Protein AF-A0AAV8Y142-F1 (afdb_monomer)

pLDDT: mean 87.05, std 9.5, range [51.09, 96.44]

Sequence (108 aa):
MDILDERTETEVVSKTLDCLTLLTFTRAGEQMAQDINLLEILNRYLHDERPEVHTSAASTIMYCTVKTKAKITASKIDGLAKRLLDLCQNSLNSSTQIYAIKLKPYLV

Nearest PDB structures (foldseek):
  1g3j-assembly2_C  TM=8.995E-01  e=2.735E-02  Homo sapiens
  3bct-assembly1_A  TM=9.028E-01  e=3.033E-02  Mus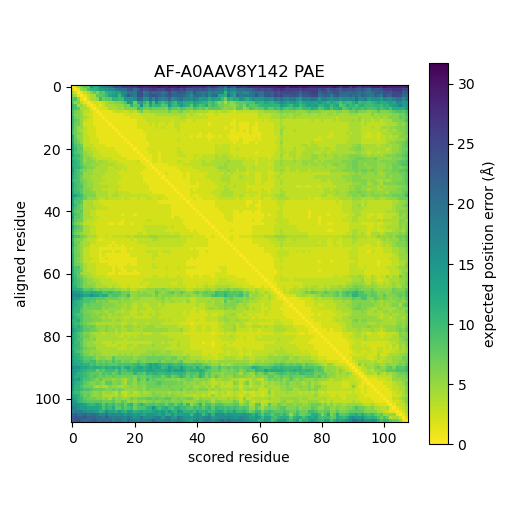 musculus
  2z6g-assembly1_A  TM=8.868E-01  e=3.927E-02  Danio rerio
  3nmz-assembly2_A  TM=8.413E-01  e=8.100E-02  Homo sapiens
  9cpc-assembly1_1B  TM=6.149E-01  e=1.470E-02  Sus scrofa

Foldseek 3Di:
DDPVVVVVVLVVQLVVLVVLLVQCVDPVSLVVCVVVVVLLVLLVQCPDPDLSSVLSSLQSLLSNVPDPVSLVVNLPHPPSLVSLVVQCVPPVRVSSVVSSVSCNVSND

Radius of gyration: 13.58 Å; Cα contacts (8 Å, |Δi|>4): 104; chains: 1; bounding box: 35×25×42 Å

Secondary structure (DSSP, 8-state):
--HHHHHHHHHHHHHHHHHHHHHHTSHHHHHHHHHTTHHHHHHHHHT-SSHHHHHHHHHHHHHHTSSHHHHHHHTTSTTHHHHHHHHHH-TT-HHHHHHHHHHGGG--

InterPro domains:
  IPR011989 Armadillo-like helical [G3DSA:1.25.10.10] (1-103)
  IPR016024 Armadillo-type fold [SSF48371] (10-103)

Organism: NCBI:txid1265417

Solvent-accessible surface area (backbone atoms only — not comparable to full-atom values): 5717 Å² total; per-residue (Å²): 135,60,75,64,56,58,51,51,51,48,50,54,51,20,52,49,34,51,48,50,41,62,41,44,75,37,74,67,35,37,51,50,37,59,77,68,44,40,69,64,57,36,47,55,38,49,68,42,86,50,68,61,36,19,28,27,24,37,44,29,49,42,62,63,37,72,45,72,69,43,30,60,54,49,65,68,41,84,65,42,49,59,53,35,55,55,39,47,67,37,78,91,42,60,71,37,16,54,32,23,51,73,39,47,84,60,60,115

Structure (mmCIF, N/CA/C/O backbone):
data_AF-A0AAV8Y142-F1
#
_entry.id  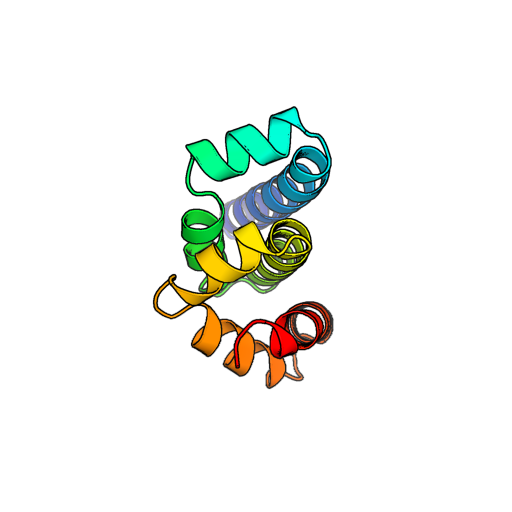 AF-A0AAV8Y142-F1
#
loop_
_atom_site.group_PDB
_atom_site.id
_atom_site.type_symbol
_atom_site.label_atom_id
_atom_site.label_alt_id
_atom_site.label_comp_id
_atom_site.label_asym_id
_atom_site.label_entity_id
_atom_site.label_seq_id
_atom_site.pdbx_PDB_ins_code
_atom_site.Cartn_x
_atom_site.Cartn_y
_atom_site.Cartn_z
_atom_site.occupancy
_atom_site.B_iso_or_equiv
_atom_site.auth_seq_id
_atom_site.auth_comp_id
_atom_site.auth_asym_id
_atom_site.auth_atom_id
_atom_site.pdbx_PDB_model_num
ATOM 1 N N . MET A 1 1 ? 5.200 -4.836 -28.875 1.00 51.09 1 MET A N 1
ATOM 2 C CA . MET A 1 1 ? 4.513 -4.248 -27.714 1.00 51.09 1 MET A CA 1
ATOM 3 C C . MET A 1 1 ? 5.354 -3.050 -27.329 1.00 51.09 1 MET A C 1
ATOM 5 O O . MET A 1 1 ? 6.541 -3.231 -27.087 1.00 51.09 1 MET A O 1
ATOM 9 N N . ASP A 1 2 ? 4.825 -1.847 -27.547 1.00 56.38 2 ASP A N 1
ATOM 10 C CA . ASP A 1 2 ? 5.614 -0.612 -27.549 1.00 56.38 2 ASP A CA 1
ATOM 11 C C . ASP A 1 2 ? 6.015 -0.219 -26.127 1.00 56.38 2 ASP A C 1
ATOM 13 O O . ASP A 1 2 ? 5.170 -0.075 -25.253 1.00 56.38 2 ASP A O 1
ATOM 17 N N . ILE A 1 3 ? 7.306 0.040 -25.917 1.00 60.97 3 ILE A N 1
ATOM 18 C CA . ILE A 1 3 ? 7.882 0.527 -24.647 1.00 60.97 3 ILE A CA 1
ATOM 19 C C . ILE A 1 3 ? 7.202 1.833 -24.177 1.00 60.97 3 ILE A C 1
ATOM 21 O O . ILE A 1 3 ? 7.237 2.185 -22.998 1.00 60.97 3 ILE A O 1
ATOM 25 N N . LEU A 1 4 ? 6.583 2.569 -25.103 1.00 62.66 4 LEU A N 1
ATOM 26 C CA . LEU A 1 4 ? 5.808 3.773 -24.812 1.00 62.66 4 LEU A CA 1
ATOM 27 C C . LEU A 1 4 ? 4.489 3.459 -24.087 1.00 62.66 4 LEU A C 1
ATOM 29 O O . LEU A 1 4 ? 4.117 4.215 -23.197 1.00 62.66 4 LEU A O 1
ATOM 33 N N . ASP A 1 5 ? 3.837 2.339 -24.406 1.00 78.00 5 ASP A N 1
ATOM 34 C CA . ASP A 1 5 ? 2.553 1.936 -23.817 1.00 78.00 5 ASP A CA 1
ATOM 35 C C . ASP A 1 5 ? 2.727 1.515 -22.347 1.00 78.00 5 ASP A C 1
ATOM 37 O O . ASP A 1 5 ? 2.029 2.002 -21.458 1.00 78.00 5 ASP A O 1
ATOM 41 N N . GLU A 1 6 ? 3.768 0.728 -22.053 1.00 75.94 6 GLU A N 1
ATOM 42 C CA . GLU A 1 6 ? 4.102 0.312 -20.681 1.00 75.94 6 GLU A CA 1
ATOM 43 C C . GLU A 1 6 ? 4.489 1.494 -19.779 1.00 75.94 6 GLU A C 1
ATOM 45 O O . GLU A 1 6 ? 4.129 1.539 -18.598 1.00 75.94 6 GLU A O 1
ATOM 50 N N . ARG A 1 7 ? 5.210 2.487 -20.321 1.00 78.00 7 ARG A N 1
ATOM 51 C CA . ARG A 1 7 ? 5.553 3.711 -19.578 1.00 78.00 7 ARG A CA 1
ATOM 52 C C . ARG A 1 7 ? 4.313 4.534 -19.257 1.00 78.00 7 ARG A C 1
ATOM 54 O O . ARG A 1 7 ? 4.165 4.978 -18.120 1.00 78.00 7 ARG A O 1
ATOM 61 N N . THR A 1 8 ? 3.426 4.711 -20.233 1.00 87.94 8 THR A N 1
ATOM 62 C CA . THR A 1 8 ? 2.165 5.427 -20.031 1.00 87.94 8 THR A CA 1
ATOM 63 C C . THR A 1 8 ? 1.285 4.713 -19.010 1.00 87.94 8 THR A C 1
ATOM 65 O O . THR A 1 8 ? 0.770 5.362 -18.105 1.00 87.94 8 THR A O 1
ATOM 68 N N . GLU A 1 9 ? 1.168 3.387 -19.078 1.00 90.44 9 GLU A N 1
ATOM 69 C CA . GLU A 1 9 ? 0.407 2.616 -18.093 1.00 90.44 9 GLU A CA 1
ATOM 70 C C . GLU A 1 9 ? 0.980 2.783 -16.675 1.00 90.44 9 GLU A C 1
ATOM 72 O O . GLU A 1 9 ? 0.241 3.064 -15.730 1.00 90.44 9 GLU A O 1
ATOM 77 N N . THR A 1 10 ? 2.305 2.690 -16.527 1.00 93.25 10 THR A N 1
ATOM 78 C CA . THR A 1 10 ? 3.001 2.873 -15.241 1.00 93.25 10 THR A CA 1
ATOM 79 C C . THR A 1 10 ? 2.705 4.244 -14.628 1.00 93.25 10 THR A C 1
ATOM 81 O O . THR A 1 10 ? 2.405 4.359 -13.433 1.00 93.25 10 THR A O 1
ATOM 84 N N . GLU A 1 11 ? 2.762 5.297 -15.443 1.00 94.19 11 GLU A N 1
ATOM 85 C CA . GLU A 1 11 ? 2.477 6.661 -15.004 1.00 94.19 11 GLU A CA 1
ATOM 86 C C . GLU A 1 11 ? 1.004 6.829 -14.618 1.00 94.19 11 GLU A C 1
ATOM 88 O O . GLU A 1 11 ? 0.702 7.348 -13.544 1.00 94.19 11 GLU A O 1
ATOM 93 N N . VAL A 1 12 ? 0.078 6.326 -15.437 1.00 94.62 12 VAL A N 1
ATOM 94 C CA . VAL A 1 12 ? -1.363 6.398 -15.158 1.00 94.62 12 VAL A CA 1
ATOM 95 C C . VAL A 1 12 ?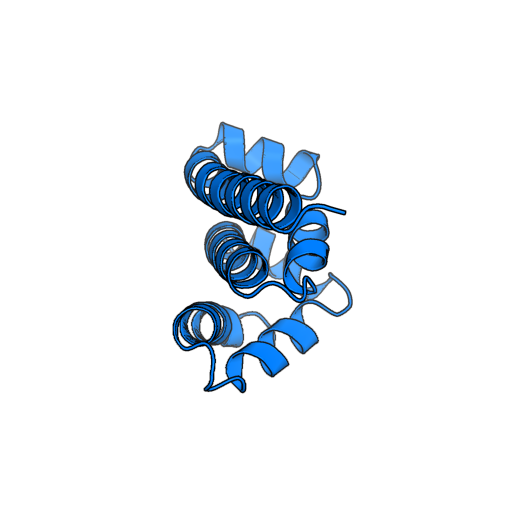 -1.698 5.692 -13.845 1.00 94.62 12 VAL A C 1
ATOM 97 O O . VAL A 1 12 ? -2.406 6.257 -13.007 1.00 94.62 12 VAL A O 1
ATOM 100 N N . VAL A 1 13 ? -1.168 4.487 -13.624 1.00 95.81 13 VAL A N 1
ATOM 101 C CA . VAL A 1 13 ? -1.417 3.716 -12.399 1.00 95.81 13 VAL A CA 1
ATOM 102 C C . VAL A 1 13 ? -0.825 4.423 -11.180 1.00 95.81 13 VAL A C 1
ATOM 104 O O . VAL A 1 13 ? -1.547 4.665 -10.213 1.00 95.81 13 VAL A O 1
ATOM 107 N N . SER A 1 14 ? 0.454 4.808 -11.219 1.00 95.56 14 SER A N 1
ATOM 108 C CA . SER A 1 14 ? 1.108 5.478 -10.081 1.00 95.56 14 SER A CA 1
ATOM 109 C C . SER A 1 14 ? 0.426 6.803 -9.721 1.00 95.56 14 SER A C 1
ATOM 111 O O . SER A 1 14 ? 0.108 7.034 -8.554 1.00 95.56 14 SER A O 1
ATOM 113 N N . LYS A 1 15 ? 0.068 7.629 -10.713 1.00 96.44 15 LYS A N 1
ATOM 114 C CA . LYS A 1 15 ? -0.674 8.879 -10.481 1.00 96.44 15 LYS A CA 1
ATOM 115 C C . LYS A 1 15 ? -2.083 8.648 -9.959 1.00 96.44 15 LYS A C 1
ATOM 117 O O . LYS A 1 15 ? -2.547 9.411 -9.114 1.00 96.44 15 LYS A O 1
ATOM 122 N N . THR A 1 16 ? -2.751 7.584 -10.391 1.00 95.88 16 THR A N 1
ATOM 123 C CA . THR A 1 16 ? -4.059 7.213 -9.839 1.00 95.88 16 THR A CA 1
ATOM 124 C C . THR A 1 16 ? -3.951 6.855 -8.355 1.00 95.88 16 THR A C 1
ATOM 126 O O . THR A 1 16 ? -4.775 7.301 -7.557 1.00 95.88 16 THR A O 1
ATOM 129 N N . LEU A 1 17 ? -2.919 6.106 -7.956 1.00 95.81 17 LEU A N 1
ATOM 130 C CA . LEU A 1 17 ? -2.651 5.774 -6.550 1.00 95.81 17 LEU A CA 1
ATOM 131 C C . LEU A 1 17 ? -2.330 7.030 -5.716 1.00 95.81 17 LEU A C 1
ATOM 133 O O . LEU A 1 17 ? -2.857 7.209 -4.612 1.00 95.81 17 LEU A O 1
ATOM 137 N N . ASP A 1 18 ? -1.554 7.962 -6.270 1.00 94.38 18 ASP A N 1
ATOM 138 C CA . ASP A 1 18 ? -1.296 9.260 -5.638 1.00 94.38 18 ASP A CA 1
ATOM 139 C C . ASP A 1 18 ? -2.608 10.051 -5.436 1.00 94.38 18 ASP A C 1
ATOM 141 O O . ASP A 1 18 ? -2.863 10.585 -4.353 1.00 94.38 18 ASP A O 1
ATOM 145 N N . CYS A 1 19 ? -3.500 10.073 -6.433 1.00 95.00 19 CYS A N 1
ATOM 146 C CA . CYS A 1 19 ? -4.821 10.694 -6.311 1.00 95.00 19 CYS A CA 1
ATOM 147 C C . CYS A 1 19 ? -5.702 10.005 -5.258 1.00 95.00 19 CYS A C 1
ATOM 149 O O . CYS A 1 19 ? -6.357 10.687 -4.467 1.00 95.00 19 CYS A O 1
ATOM 151 N N . LEU A 1 20 ? -5.704 8.670 -5.202 1.00 93.31 20 LEU A N 1
ATOM 152 C CA . LEU A 1 20 ? -6.438 7.912 -4.183 1.00 93.31 20 LEU A CA 1
ATOM 153 C C . LEU A 1 20 ? -5.982 8.285 -2.773 1.00 93.31 20 LEU A C 1
ATOM 155 O O . LEU A 1 20 ? -6.814 8.460 -1.882 1.00 93.31 20 LEU A O 1
ATOM 159 N N . THR A 1 21 ? -4.679 8.500 -2.592 1.00 92.12 21 THR A N 1
ATOM 160 C CA . THR A 1 21 ? -4.115 9.003 -1.336 1.00 92.12 21 THR A CA 1
ATOM 161 C C . THR A 1 21 ? -4.796 10.306 -0.917 1.00 92.12 21 THR A C 1
ATOM 163 O O . THR A 1 21 ? -5.307 10.396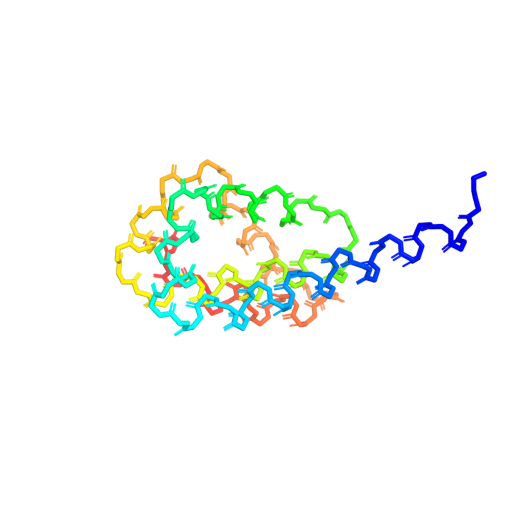 0.198 1.00 92.12 21 THR A O 1
ATOM 166 N N . LEU A 1 22 ? -4.897 11.284 -1.824 1.00 92.31 22 LEU A N 1
ATOM 167 C CA . LEU A 1 22 ? -5.559 12.566 -1.556 1.00 92.31 22 LEU A CA 1
ATOM 168 C C . LEU A 1 22 ? -7.042 12.396 -1.197 1.00 92.31 22 LEU A C 1
ATOM 170 O O . LEU A 1 22 ? -7.528 13.011 -0.248 1.00 92.31 22 LEU A O 1
ATOM 174 N N . LEU A 1 23 ? -7.760 11.538 -1.923 1.00 90.75 23 LEU A N 1
ATOM 175 C CA . LEU A 1 23 ? -9.186 11.302 -1.695 1.00 90.75 23 LEU A CA 1
ATOM 176 C C . LEU A 1 23 ? -9.454 10.673 -0.322 1.00 90.75 23 LEU A C 1
ATOM 178 O O . LEU A 1 23 ? -10.402 11.075 0.360 1.00 90.75 23 LEU A O 1
ATOM 182 N N . THR A 1 24 ? -8.593 9.749 0.116 1.00 90.31 24 THR A N 1
ATOM 183 C CA . THR A 1 24 ? -8.737 9.047 1.406 1.00 90.31 24 THR A CA 1
ATOM 184 C C . THR A 1 24 ? -8.591 9.952 2.635 1.00 90.31 24 THR A C 1
ATOM 186 O O . THR A 1 24 ? -8.998 9.559 3.726 1.00 90.31 24 THR A O 1
ATOM 189 N N . PHE A 1 25 ? -8.099 1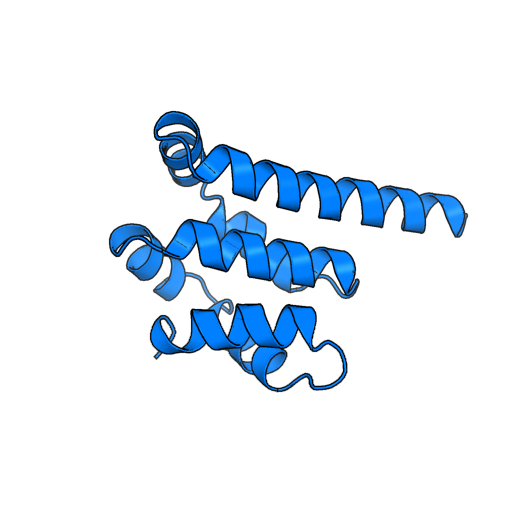1.190 2.484 1.00 87.25 25 PHE A N 1
ATOM 190 C CA . PHE A 1 25 ? -8.097 12.181 3.572 1.00 87.25 25 PHE A CA 1
ATOM 191 C C . PHE A 1 25 ? -9.473 12.766 3.878 1.00 87.25 25 PHE A C 1
ATOM 193 O O . PHE A 1 25 ? -9.686 13.337 4.951 1.00 87.25 25 PHE A O 1
ATOM 200 N N . THR A 1 26 ? -10.416 12.655 2.948 1.00 89.81 26 THR A N 1
ATOM 201 C CA . THR A 1 26 ? -11.785 13.112 3.170 1.00 89.81 26 THR A CA 1
ATOM 202 C C . THR A 1 26 ? -12.594 12.015 3.852 1.00 89.81 26 THR A C 1
ATOM 204 O O . THR A 1 26 ? -12.396 10.831 3.595 1.00 89.81 26 THR A O 1
ATOM 207 N N . ARG A 1 27 ? -13.570 12.390 4.687 1.00 89.06 27 ARG A N 1
ATOM 208 C CA . ARG A 1 27 ? -14.476 11.416 5.322 1.00 89.06 27 ARG A CA 1
ATOM 209 C C . ARG A 1 27 ? -15.207 10.547 4.290 1.00 89.06 27 ARG A C 1
ATOM 211 O O . ARG A 1 27 ? -15.396 9.359 4.519 1.00 89.06 27 ARG A O 1
ATOM 218 N N . ALA A 1 28 ? -15.625 11.146 3.174 1.00 92.44 28 ALA A N 1
ATOM 219 C CA . ALA A 1 28 ? -16.303 10.431 2.097 1.00 92.44 28 ALA A CA 1
ATOM 220 C C . ALA A 1 28 ? -15.360 9.442 1.397 1.00 92.44 28 ALA A C 1
ATOM 222 O O . ALA A 1 28 ? -15.719 8.283 1.223 1.00 92.44 28 ALA A O 1
ATOM 223 N N . GLY A 1 29 ? -14.143 9.874 1.055 1.00 91.25 29 GLY A N 1
ATOM 224 C CA . GLY A 1 29 ? -13.153 9.010 0.418 1.00 91.25 29 GLY A CA 1
ATOM 225 C C . GLY A 1 29 ? -12.671 7.882 1.327 1.00 91.25 29 GLY A C 1
ATOM 226 O O . GLY A 1 29 ? -12.491 6.767 0.857 1.00 91.25 29 GLY A O 1
ATOM 227 N N . GLU A 1 30 ? -12.532 8.123 2.630 1.00 89.44 30 GLU A N 1
ATOM 228 C CA . GLU A 1 30 ? -12.255 7.063 3.603 1.00 89.44 30 GLU A CA 1
ATOM 229 C C . GLU A 1 30 ? -13.386 6.032 3.670 1.00 89.44 30 GLU A C 1
ATOM 231 O O . GLU A 1 30 ? -13.112 4.833 3.672 1.00 89.44 30 GLU A O 1
ATOM 236 N N . GLN A 1 31 ? -14.645 6.480 3.727 1.00 90.94 31 GLN A N 1
ATOM 237 C CA . GLN A 1 31 ? -15.788 5.568 3.740 1.00 90.94 31 GLN A CA 1
ATOM 238 C C . GLN A 1 31 ? -15.802 4.714 2.469 1.00 90.94 31 GLN A C 1
ATOM 240 O O . GLN A 1 31 ? -15.851 3.494 2.558 1.00 90.94 31 GLN A O 1
ATOM 245 N N . MET A 1 32 ? -15.641 5.339 1.300 1.00 93.31 32 MET A N 1
ATOM 246 C CA . MET A 1 32 ? -15.557 4.615 0.030 1.00 93.31 32 MET A CA 1
ATOM 247 C C . MET A 1 32 ? -14.379 3.641 0.000 1.00 93.31 32 MET A C 1
ATOM 249 O O . MET A 1 32 ? -14.534 2.517 -0.459 1.00 93.31 32 MET A O 1
ATOM 253 N N . ALA A 1 33 ? -13.212 4.039 0.515 1.00 91.94 33 ALA A N 1
ATOM 254 C CA . ALA A 1 33 ? -12.043 3.171 0.600 1.00 91.94 33 ALA A CA 1
ATOM 255 C C . ALA A 1 33 ? -12.309 1.921 1.454 1.00 91.94 33 ALA A C 1
ATOM 257 O O . ALA A 1 33 ? -11.790 0.850 1.143 1.00 91.94 33 ALA A O 1
ATOM 258 N N . GLN A 1 34 ? -13.117 2.039 2.510 1.00 89.25 34 GLN A N 1
ATOM 259 C CA . GLN A 1 34 ? -13.565 0.892 3.299 1.00 89.25 34 GLN A CA 1
ATOM 260 C C . GLN A 1 34 ? -14.573 0.044 2.519 1.00 89.25 34 GLN A C 1
ATOM 262 O O . GLN A 1 34 ? -14.395 -1.167 2.442 1.00 89.25 34 GLN A O 1
ATOM 267 N N . ASP A 1 35 ? -15.571 0.673 1.897 1.00 92.06 35 ASP A N 1
ATOM 268 C CA . ASP A 1 35 ? -16.642 -0.018 1.169 1.00 92.06 35 ASP A CA 1
ATOM 269 C C . ASP A 1 35 ? -16.107 -0.865 -0.000 1.00 92.06 35 ASP A C 1
ATOM 271 O O . ASP A 1 35 ? -16.646 -1.931 -0.291 1.00 92.06 35 ASP A O 1
ATOM 275 N N . ILE A 1 36 ? -15.027 -0.418 -0.652 1.00 92.50 36 ILE A N 1
ATOM 276 C CA . ILE A 1 36 ? -14.391 -1.137 -1.770 1.00 92.50 36 ILE A CA 1
ATOM 277 C C . ILE A 1 36 ? -13.209 -2.024 -1.353 1.00 92.50 36 ILE A C 1
ATOM 279 O O . ILE A 1 36 ? -12.514 -2.543 -2.224 1.00 92.50 36 ILE A O 1
ATOM 283 N N . ASN A 1 37 ? -12.931 -2.166 -0.052 1.00 91.62 37 ASN A N 1
ATOM 284 C CA . ASN A 1 37 ? -11.746 -2.863 0.465 1.00 91.62 37 ASN A CA 1
ATOM 285 C C . ASN A 1 37 ? -10.435 -2.384 -0.187 1.00 91.62 37 ASN A C 1
ATOM 287 O O . ASN A 1 37 ? -9.594 -3.178 -0.613 1.00 91.62 37 ASN A O 1
ATOM 291 N N . LEU A 1 38 ? -10.233 -1.065 -0.250 1.00 93.56 38 LEU A N 1
ATOM 292 C CA . LEU A 1 38 ? -9.099 -0.450 -0.944 1.00 93.56 38 LEU A CA 1
ATOM 293 C C . LEU A 1 38 ? -7.744 -1.027 -0.501 1.00 93.56 38 LEU A C 1
ATOM 295 O O . LEU A 1 38 ? -6.859 -1.191 -1.330 1.00 93.56 38 LEU A O 1
ATOM 299 N N . LEU A 1 39 ? -7.574 -1.395 0.773 1.00 93.25 39 LEU A N 1
ATOM 300 C CA . LEU A 1 39 ? -6.329 -1.997 1.266 1.00 93.25 39 LEU A CA 1
ATOM 301 C C . LEU A 1 39 ? -5.979 -3.331 0.579 1.00 93.25 39 LEU A C 1
ATOM 303 O O . LEU A 1 39 ? -4.805 -3.574 0.308 1.00 93.25 39 LEU A O 1
ATOM 307 N N . GLU A 1 40 ? -6.963 -4.173 0.251 1.00 93.50 40 GLU A N 1
ATOM 308 C CA . GLU A 1 40 ? -6.725 -5.420 -0.495 1.00 93.50 40 GLU A CA 1
ATOM 309 C C . GLU A 1 40 ? -6.312 -5.121 -1.938 1.00 93.50 40 GLU A C 1
ATOM 311 O O . GLU A 1 40 ? -5.410 -5.753 -2.491 1.00 93.50 40 GLU A O 1
ATOM 316 N N . ILE A 1 41 ? -6.931 -4.103 -2.541 1.00 94.81 41 ILE A N 1
ATOM 317 C CA . ILE A 1 41 ? -6.573 -3.627 -3.877 1.00 94.81 41 ILE A CA 1
ATOM 318 C C . ILE A 1 41 ? -5.131 -3.112 -3.883 1.00 94.81 41 ILE A C 1
ATOM 320 O O . ILE A 1 41 ? -4.343 -3.511 -4.737 1.00 94.81 41 ILE A O 1
ATOM 324 N N . LEU A 1 42 ? -4.770 -2.275 -2.911 1.00 95.12 42 LEU A N 1
ATOM 325 C CA . LEU A 1 42 ? -3.428 -1.717 -2.775 1.00 95.12 42 LEU A CA 1
ATOM 326 C C . LEU A 1 42 ? -2.376 -2.796 -2.501 1.00 95.12 42 LEU A C 1
ATOM 328 O O . LEU A 1 42 ? -1.265 -2.688 -3.012 1.00 95.12 42 LEU A O 1
ATOM 332 N N . ASN A 1 43 ? -2.716 -3.861 -1.767 1.00 95.19 43 ASN A N 1
ATOM 333 C CA . ASN A 1 43 ? -1.806 -4.990 -1.563 1.00 95.19 43 ASN A CA 1
ATOM 334 C C . ASN A 1 43 ? -1.410 -5.654 -2.892 1.00 95.19 43 ASN A C 1
ATOM 336 O O . ASN A 1 43 ? -0.259 -6.050 -3.058 1.00 95.19 43 ASN A O 1
ATOM 340 N N . ARG A 1 44 ? -2.319 -5.722 -3.874 1.00 95.56 44 ARG A N 1
ATOM 341 C CA . ARG A 1 44 ? -1.981 -6.227 -5.217 1.00 95.56 44 ARG A CA 1
ATOM 342 C C . ARG A 1 44 ? -0.963 -5.324 -5.915 1.00 95.56 44 ARG A C 1
ATOM 344 O O . ARG A 1 44 ? 0.041 -5.824 -6.406 1.00 95.56 44 ARG A O 1
ATOM 351 N N . TYR A 1 45 ? -1.163 -4.007 -5.876 1.00 96.12 45 TYR A N 1
ATOM 352 C CA . TYR A 1 45 ? -0.216 -3.043 -6.456 1.00 96.12 45 TYR A CA 1
ATOM 353 C C . TYR A 1 45 ? 1.126 -2.983 -5.717 1.00 96.12 45 TYR A C 1
ATOM 355 O O . TYR A 1 45 ? 2.151 -2.675 -6.313 1.00 96.12 45 TYR A O 1
ATOM 363 N N . LEU A 1 46 ? 1.159 -3.329 -4.431 1.00 94.19 46 LEU A N 1
ATOM 364 C CA . LEU A 1 46 ? 2.406 -3.442 -3.674 1.00 94.19 46 LEU A CA 1
ATOM 365 C C . LEU A 1 46 ? 3.307 -4.593 -4.174 1.00 94.19 46 LEU A C 1
ATOM 367 O O . LEU A 1 46 ? 4.524 -4.584 -3.960 1.00 94.19 46 LEU A O 1
ATOM 371 N N . HIS A 1 47 ? 2.716 -5.594 -4.828 1.00 94.62 47 HIS A N 1
ATOM 372 C CA . HIS A 1 47 ? 3.429 -6.704 -5.462 1.00 94.62 47 HIS A CA 1
ATOM 373 C C . HIS A 1 47 ? 3.795 -6.422 -6.926 1.00 94.62 47 HIS A C 1
ATOM 375 O O . HIS A 1 47 ? 4.428 -7.269 -7.548 1.00 94.62 47 HIS A O 1
ATOM 381 N N . ASP A 1 48 ? 3.447 -5.248 -7.460 1.00 93.81 48 ASP A N 1
ATOM 382 C CA . ASP A 1 48 ? 3.862 -4.833 -8.797 1.00 93.81 48 ASP A CA 1
ATOM 383 C C . ASP A 1 48 ? 5.395 -4.692 -8.860 1.00 93.81 48 ASP A C 1
ATOM 385 O O . ASP A 1 48 ? 6.041 -4.192 -7.929 1.00 93.81 48 ASP A O 1
ATOM 389 N N . GLU A 1 49 ? 5.993 -5.164 -9.952 1.00 90.56 49 GLU A N 1
ATOM 390 C CA . GLU A 1 49 ? 7.443 -5.129 -10.154 1.00 90.56 49 GLU A CA 1
ATOM 391 C C . GLU A 1 49 ? 7.946 -3.711 -10.450 1.00 90.56 49 GLU A C 1
ATOM 393 O O . GLU A 1 49 ? 9.102 -3.393 -10.162 1.00 90.56 49 GLU A O 1
ATOM 398 N N . ARG A 1 50 ? 7.070 -2.836 -10.960 1.00 91.69 50 ARG A N 1
ATOM 399 C CA . ARG A 1 50 ? 7.400 -1.460 -11.332 1.00 91.69 50 ARG A CA 1
ATOM 400 C C . ARG A 1 50 ? 7.622 -0.603 -10.081 1.00 91.69 50 ARG A C 1
ATOM 402 O O . ARG A 1 50 ? 6.685 -0.444 -9.287 1.00 91.69 50 ARG A O 1
ATOM 409 N N . PRO A 1 51 ? 8.825 -0.020 -9.897 1.00 91.81 51 PRO A N 1
ATOM 410 C CA . PRO A 1 51 ? 9.171 0.800 -8.739 1.00 91.81 51 PRO A CA 1
ATOM 411 C C . PRO A 1 51 ? 8.159 1.887 -8.411 1.00 91.81 51 PRO A C 1
ATOM 413 O O . PRO A 1 51 ? 7.767 2.042 -7.258 1.00 91.81 51 PRO A O 1
ATOM 416 N N . GLU A 1 52 ? 7.706 2.624 -9.415 1.00 92.75 52 GLU A N 1
ATOM 417 C CA . GLU A 1 52 ? 6.788 3.747 -9.272 1.00 92.75 52 GLU A CA 1
ATOM 418 C C . GLU A 1 52 ? 5.433 3.289 -8.725 1.00 92.75 52 GLU A C 1
ATOM 420 O O . GLU A 1 52 ? 4.899 3.897 -7.797 1.00 92.75 52 GLU A O 1
ATOM 425 N N . VAL A 1 53 ? 4.910 2.171 -9.238 1.00 95.12 53 VAL A N 1
ATOM 426 C CA . VAL A 1 53 ? 3.605 1.632 -8.840 1.00 95.12 53 VAL A CA 1
ATOM 427 C C . VAL A 1 53 ? 3.635 1.151 -7.395 1.00 95.12 53 VAL A C 1
ATOM 429 O O . VAL A 1 53 ? 2.808 1.590 -6.593 1.00 95.12 53 VAL A O 1
ATOM 432 N N . HIS A 1 54 ? 4.601 0.304 -7.021 1.00 94.62 54 HIS A N 1
ATOM 433 C CA . HIS A 1 54 ? 4.650 -0.184 -5.643 1.00 94.62 54 HIS A CA 1
ATOM 434 C C . HIS A 1 54 ? 5.076 0.904 -4.646 1.00 94.62 54 HIS A C 1
ATOM 436 O O . HIS A 1 54 ? 4.659 0.847 -3.488 1.00 94.62 54 HIS A O 1
ATOM 442 N N . THR A 1 55 ? 5.831 1.927 -5.077 1.00 93.94 55 THR A N 1
ATOM 443 C CA . THR A 1 55 ? 6.125 3.111 -4.245 1.00 93.94 55 THR A CA 1
ATOM 444 C C . THR A 1 55 ? 4.840 3.870 -3.929 1.00 93.94 55 THR A C 1
ATOM 446 O O . THR A 1 55 ? 4.552 4.121 -2.755 1.00 93.94 55 THR A O 1
ATOM 449 N N . SER A 1 56 ? 4.049 4.210 -4.954 1.00 95.31 56 SER A N 1
ATOM 450 C CA . SER A 1 56 ? 2.774 4.906 -4.761 1.00 95.31 56 SER A CA 1
ATOM 451 C C . SER A 1 56 ? 1.802 4.055 -3.945 1.00 95.31 56 SER A C 1
ATOM 453 O O . SER A 1 56 ? 1.199 4.569 -3.008 1.00 95.31 56 SER A O 1
ATOM 455 N N . ALA A 1 57 ? 1.728 2.741 -4.184 1.00 95.50 57 ALA A N 1
ATOM 456 C CA . ALA A 1 57 ? 0.902 1.835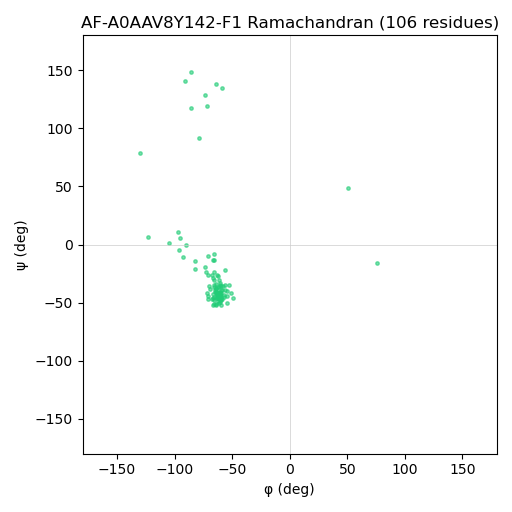 -3.385 1.00 95.50 57 ALA A CA 1
ATOM 457 C C . ALA A 1 57 ? 1.315 1.822 -1.903 1.00 95.50 57 ALA A C 1
ATOM 459 O O . ALA A 1 57 ? 0.461 1.966 -1.027 1.00 95.50 57 ALA A O 1
ATOM 460 N N . ALA A 1 58 ? 2.615 1.700 -1.604 1.00 93.19 58 ALA A N 1
ATOM 461 C CA . ALA A 1 58 ? 3.131 1.741 -0.235 1.00 93.19 58 ALA A CA 1
ATOM 462 C C . ALA A 1 58 ? 2.798 3.071 0.460 1.00 93.19 58 ALA A C 1
ATOM 464 O O . ALA A 1 58 ? 2.378 3.077 1.620 1.00 93.19 58 ALA A O 1
ATOM 465 N N . SER A 1 59 ? 2.932 4.188 -0.262 1.00 93.00 59 SER A N 1
ATOM 466 C CA . SER A 1 59 ? 2.530 5.514 0.211 1.00 93.00 59 SER A CA 1
ATOM 467 C C . SER A 1 59 ? 1.031 5.557 0.531 1.00 93.00 59 SER A C 1
ATOM 469 O O . SER A 1 59 ? 0.650 5.876 1.657 1.00 93.00 59 SER A O 1
ATOM 471 N N . THR A 1 60 ? 0.160 5.140 -0.393 1.00 93.50 60 THR A N 1
ATOM 472 C CA . THR A 1 60 ? -1.296 5.131 -0.175 1.00 93.50 60 THR A CA 1
ATOM 473 C C . THR A 1 60 ? -1.697 4.243 1.004 1.00 93.50 60 THR A C 1
ATOM 475 O O . THR A 1 60 ? -2.533 4.646 1.815 1.00 93.50 60 THR A O 1
ATOM 478 N N . ILE A 1 61 ? -1.078 3.065 1.159 1.00 93.19 61 ILE A N 1
ATOM 479 C CA . ILE A 1 61 ? -1.311 2.168 2.304 1.00 93.19 61 ILE A CA 1
ATOM 480 C C . ILE A 1 61 ? -0.918 2.858 3.611 1.00 93.19 61 ILE A C 1
ATOM 482 O O . ILE A 1 61 ? -1.678 2.801 4.581 1.00 93.19 61 ILE A O 1
ATOM 486 N N . MET A 1 62 ? 0.227 3.548 3.646 1.00 89.50 62 MET A N 1
ATOM 487 C CA . MET A 1 62 ? 0.659 4.323 4.814 1.00 89.50 62 MET A CA 1
ATOM 488 C C . MET A 1 62 ? -0.410 5.334 5.240 1.00 89.50 62 MET A C 1
ATOM 490 O O . MET A 1 62 ? -0.734 5.420 6.424 1.00 89.50 62 MET A O 1
ATOM 494 N N . TYR A 1 63 ? -1.005 6.053 4.290 1.00 86.88 63 TYR A N 1
ATOM 495 C CA . TYR A 1 63 ? -2.048 7.034 4.590 1.00 86.88 63 TYR A CA 1
ATOM 496 C C . TYR A 1 63 ? -3.379 6.392 4.995 1.00 86.88 63 TYR A C 1
ATOM 498 O O . TYR A 1 63 ? -3.983 6.808 5.986 1.00 86.88 63 TYR A O 1
ATOM 506 N N . CYS A 1 64 ? -3.799 5.325 4.312 1.00 87.56 64 CYS A N 1
ATOM 507 C CA . CYS A 1 64 ? -5.019 4.591 4.656 1.00 87.56 64 CYS A CA 1
ATOM 508 C C . CYS A 1 64 ? -4.951 3.978 6.064 1.00 87.56 64 CYS A C 1
ATOM 510 O O . CYS A 1 64 ? -5.968 3.853 6.742 1.00 87.56 64 CYS A O 1
ATOM 512 N N . THR A 1 65 ? -3.755 3.619 6.532 1.00 86.94 65 THR A N 1
ATOM 513 C CA . THR A 1 65 ? -3.539 2.939 7.818 1.00 86.94 65 THR A CA 1
ATOM 514 C C . THR A 1 65 ? -3.166 3.875 8.965 1.00 86.94 65 THR A C 1
ATOM 516 O O . THR A 1 65 ? -2.843 3.403 10.051 1.00 86.94 65 THR A O 1
ATOM 519 N N . VAL A 1 66 ? -3.276 5.201 8.816 1.00 82.31 66 VAL A N 1
ATOM 520 C CA . VAL A 1 66 ? -3.045 6.137 9.939 1.00 82.31 66 VAL A CA 1
ATOM 521 C C . VAL A 1 66 ? -3.990 5.843 11.115 1.00 82.31 66 VAL A C 1
ATOM 523 O O . VAL A 1 66 ? -3.591 5.920 12.282 1.00 82.31 66 VAL A O 1
ATOM 526 N N . LYS A 1 67 ? -5.233 5.442 10.827 1.00 79.12 67 LYS A N 1
ATOM 527 C CA . LYS A 1 67 ? -6.281 5.195 11.828 1.00 79.12 67 LYS A CA 1
ATOM 528 C C . LYS A 1 67 ? -6.298 3.747 12.317 1.00 79.12 67 LYS A C 1
ATOM 530 O O . LYS A 1 67 ? -6.201 2.811 11.530 1.00 79.12 67 LYS A O 1
ATOM 535 N N . THR A 1 68 ? -6.537 3.553 13.616 1.00 74.81 68 THR A N 1
ATOM 536 C CA . THR A 1 68 ? -6.480 2.240 14.291 1.00 74.81 68 THR A CA 1
ATOM 537 C C . THR A 1 68 ? -7.355 1.162 13.648 1.00 74.81 68 THR A C 1
ATOM 539 O O . THR A 1 68 ? -6.908 0.029 13.514 1.00 74.81 68 THR A O 1
ATOM 542 N N . LYS A 1 69 ? -8.576 1.491 13.202 1.00 82.38 69 LYS A N 1
ATOM 543 C CA . LYS A 1 69 ? -9.460 0.511 12.542 1.00 82.38 69 LYS A CA 1
ATOM 544 C C . LYS A 1 69 ? -8.851 -0.036 11.249 1.00 82.38 69 LYS A C 1
ATOM 546 O O . LYS A 1 69 ? -8.819 -1.245 11.061 1.00 82.38 69 LYS A O 1
ATOM 551 N N . ALA A 1 70 ? -8.314 0.844 10.406 1.00 83.38 70 ALA A N 1
ATOM 552 C CA . ALA A 1 70 ? -7.674 0.452 9.156 1.00 83.38 70 ALA A CA 1
ATOM 553 C C . ALA A 1 70 ? -6.392 -0.364 9.389 1.00 83.38 70 ALA A C 1
ATOM 555 O O . ALA A 1 70 ? -6.104 -1.263 8.608 1.00 83.38 70 ALA A O 1
ATOM 556 N N . LYS A 1 71 ? -5.666 -0.125 10.493 1.00 83.75 71 LYS A N 1
ATOM 557 C CA . LYS A 1 71 ? -4.525 -0.968 10.904 1.00 83.75 71 LYS A CA 1
ATOM 558 C C . LYS A 1 71 ? -4.949 -2.401 11.207 1.00 83.75 71 LYS A C 1
ATOM 560 O O . LYS A 1 71 ? -4.325 -3.332 10.719 1.00 83.75 71 LYS A O 1
ATOM 565 N N . ILE A 1 72 ? -6.031 -2.571 11.969 1.00 85.81 72 ILE A N 1
ATOM 566 C CA . ILE A 1 72 ? -6.581 -3.897 12.293 1.00 85.81 72 ILE A CA 1
ATOM 567 C C . ILE A 1 72 ? -7.046 -4.613 11.022 1.00 85.81 72 ILE A C 1
ATOM 569 O O . ILE A 1 72 ? -6.914 -5.827 10.915 1.00 85.81 72 ILE A O 1
ATOM 573 N N . THR A 1 73 ? -7.605 -3.882 10.056 1.00 86.88 73 THR A N 1
ATOM 574 C CA . THR A 1 73 ? -7.943 -4.460 8.752 1.00 86.88 73 THR A CA 1
ATOM 575 C C . THR A 1 73 ? -6.682 -4.874 7.999 1.00 86.88 73 THR A C 1
ATOM 577 O O . THR A 1 73 ? -6.601 -6.008 7.547 1.00 86.88 73 THR A O 1
ATOM 580 N N . ALA A 1 74 ? -5.671 -4.005 7.922 1.00 87.44 74 ALA A N 1
ATOM 581 C CA . ALA A 1 74 ? -4.411 -4.291 7.240 1.00 87.44 74 ALA A CA 1
ATOM 582 C C . ALA A 1 74 ? -3.676 -5.508 7.825 1.00 87.44 74 ALA A C 1
ATOM 584 O O . ALA A 1 74 ? -3.155 -6.321 7.068 1.00 87.44 74 ALA A O 1
ATOM 585 N N . SER A 1 75 ? -3.682 -5.690 9.150 1.00 87.19 75 SER A N 1
ATOM 586 C CA . SER A 1 75 ? -3.031 -6.838 9.797 1.00 87.19 75 SER A CA 1
ATOM 587 C C . SER A 1 75 ? -3.696 -8.182 9.482 1.00 87.19 75 SER A C 1
ATOM 589 O O . SER A 1 75 ? -3.123 -9.226 9.774 1.00 87.19 75 SER A O 1
ATOM 591 N N . LYS A 1 76 ? -4.910 -8.168 8.918 1.00 89.62 76 LYS A N 1
ATOM 592 C CA . LYS A 1 76 ? -5.646 -9.362 8.482 1.00 89.62 76 LYS A CA 1
ATOM 593 C C . LYS A 1 76 ? -5.467 -9.664 6.993 1.00 89.62 76 LYS A C 1
ATOM 595 O O . LYS A 1 76 ? -6.001 -10.662 6.529 1.00 89.62 76 LYS A O 1
ATOM 600 N N . ILE A 1 77 ? -4.774 -8.803 6.244 1.00 91.56 77 ILE A N 1
ATOM 601 C CA . ILE A 1 77 ? -4.552 -9.003 4.812 1.00 91.56 77 ILE A CA 1
ATOM 602 C C . ILE A 1 77 ? -3.326 -9.891 4.623 1.00 91.56 77 ILE A C 1
ATOM 604 O O . ILE A 1 77 ? -2.200 -9.511 4.961 1.00 91.56 77 ILE A O 1
ATOM 608 N N . ASP A 1 78 ? -3.551 -11.057 4.028 1.00 91.31 78 ASP A N 1
ATOM 609 C CA . ASP A 1 78 ? -2.498 -12.025 3.754 1.00 91.31 78 ASP A CA 1
ATOM 610 C C . ASP A 1 78 ? -1.394 -11.431 2.868 1.00 91.31 78 ASP A C 1
ATOM 612 O O . ASP A 1 78 ? -1.630 -10.746 1.868 1.00 91.31 78 ASP A O 1
ATOM 616 N N . GLY A 1 79 ? -0.144 -11.683 3.260 1.00 89.12 79 GLY A N 1
ATOM 617 C CA . GLY A 1 79 ? 1.045 -11.260 2.519 1.00 89.12 79 GLY A CA 1
ATOM 618 C C . GLY A 1 79 ? 1.401 -9.772 2.626 1.00 89.12 79 GLY A C 1
ATOM 619 O O . GLY A 1 79 ? 2.553 -9.432 2.363 1.00 89.12 79 GLY A O 1
ATOM 620 N N . LEU A 1 80 ? 0.493 -8.900 3.086 1.00 90.56 80 LEU A N 1
ATOM 621 C CA . LEU A 1 80 ? 0.741 -7.455 3.167 1.00 90.56 80 LEU A CA 1
ATOM 622 C C . LEU A 1 80 ? 1.915 -7.126 4.099 1.00 90.56 80 LEU A C 1
ATOM 624 O O . LEU A 1 80 ? 2.855 -6.431 3.710 1.00 90.56 80 LEU A O 1
ATOM 628 N N . ALA A 1 81 ? 1.889 -7.674 5.317 1.00 88.06 81 ALA A N 1
ATOM 629 C CA . ALA A 1 81 ? 2.947 -7.473 6.306 1.00 88.06 81 ALA A CA 1
ATOM 630 C C . ALA A 1 81 ? 4.314 -7.945 5.796 1.00 88.06 81 ALA A C 1
ATOM 632 O O . ALA A 1 81 ? 5.302 -7.216 5.877 1.00 88.06 81 ALA A O 1
ATOM 633 N N . LYS A 1 82 ? 4.353 -9.149 5.215 1.00 90.38 82 LYS A N 1
ATOM 634 C CA . LYS A 1 82 ? 5.572 -9.745 4.663 1.00 90.38 82 LYS A CA 1
ATOM 635 C C . LYS A 1 82 ? 6.151 -8.876 3.548 1.00 90.38 82 LYS A C 1
ATOM 637 O O . LYS A 1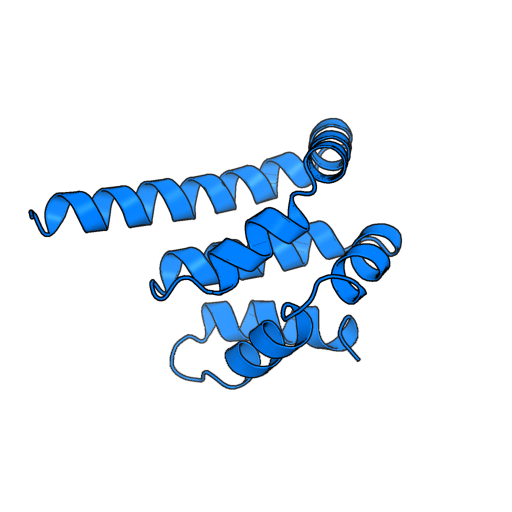 82 ? 7.321 -8.515 3.607 1.00 90.38 82 LYS A O 1
ATOM 642 N N . ARG A 1 83 ? 5.320 -8.471 2.583 1.00 91.38 83 ARG A N 1
ATOM 643 C CA . ARG A 1 83 ? 5.761 -7.652 1.451 1.00 91.38 83 ARG A CA 1
ATOM 644 C C . ARG A 1 83 ? 6.307 -6.299 1.900 1.00 91.38 83 ARG A C 1
ATOM 646 O O . ARG A 1 83 ? 7.340 -5.864 1.403 1.00 91.38 83 ARG A O 1
ATOM 653 N N . LEU A 1 84 ? 5.653 -5.644 2.856 1.00 88.88 84 LEU A N 1
ATOM 654 C CA . LEU A 1 84 ? 6.142 -4.383 3.417 1.00 88.88 84 LEU A CA 1
ATOM 655 C C . LEU A 1 84 ? 7.482 -4.562 4.147 1.00 88.88 84 LEU A C 1
ATOM 657 O O . LEU A 1 84 ? 8.358 -3.710 4.014 1.00 88.88 84 LEU A O 1
ATOM 661 N N . LEU A 1 85 ? 7.684 -5.666 4.871 1.00 88.00 85 LEU A N 1
ATOM 662 C CA . LEU A 1 85 ? 8.976 -5.972 5.495 1.00 88.00 85 LEU A CA 1
ATOM 663 C C . LEU A 1 85 ? 10.082 -6.206 4.458 1.00 88.00 85 LEU A C 1
ATOM 665 O O . LEU A 1 85 ? 11.182 -5.687 4.642 1.00 88.00 85 LEU A O 1
ATOM 669 N N . ASP A 1 86 ? 9.791 -6.907 3.362 1.00 88.88 86 ASP A N 1
ATOM 670 C CA . ASP A 1 86 ? 10.741 -7.108 2.260 1.00 88.88 86 ASP A CA 1
ATOM 671 C C . ASP A 1 86 ? 11.131 -5.760 1.624 1.00 88.88 86 ASP A C 1
ATOM 673 O O . ASP A 1 86 ? 12.308 -5.463 1.414 1.00 88.88 86 ASP A O 1
ATOM 677 N N . LEU A 1 87 ? 10.147 -4.884 1.397 1.00 87.25 87 LEU A N 1
ATOM 678 C CA . LEU A 1 87 ? 10.366 -3.541 0.856 1.00 87.25 87 LEU A CA 1
ATOM 679 C C . LEU A 1 87 ? 11.142 -2.619 1.816 1.00 87.25 87 LEU A C 1
ATOM 681 O O . LEU A 1 87 ? 11.898 -1.767 1.354 1.00 87.25 87 LEU A O 1
ATOM 685 N N . CYS A 1 88 ? 11.044 -2.813 3.139 1.00 85.44 88 CYS A N 1
ATOM 686 C CA . CYS A 1 88 ? 11.901 -2.110 4.110 1.00 85.44 88 CYS A CA 1
ATOM 687 C C . CYS A 1 88 ? 13.388 -2.452 3.940 1.00 85.44 88 CYS A C 1
ATOM 689 O O . CYS A 1 88 ? 14.254 -1.675 4.344 1.00 85.44 88 CYS A O 1
ATOM 691 N N . GLN A 1 89 ? 13.695 -3.631 3.403 1.00 84.25 89 GLN A N 1
ATOM 692 C CA . GLN A 1 89 ? 15.065 -4.109 3.226 1.00 84.25 89 GLN A CA 1
ATOM 693 C C . GLN A 1 89 ? 15.628 -3.749 1.846 1.00 84.25 89 GLN A C 1
ATOM 695 O O . GLN A 1 89 ? 16.834 -3.863 1.632 1.00 84.25 89 GLN A O 1
ATOM 700 N N . ASN A 1 90 ? 14.788 -3.263 0.925 1.00 81.00 90 ASN A N 1
ATOM 701 C CA . ASN A 1 90 ? 15.211 -2.866 -0.410 1.00 81.00 90 ASN A CA 1
ATOM 702 C C . ASN A 1 90 ? 15.881 -1.480 -0.402 1.00 81.00 90 ASN A C 1
ATOM 704 O O . ASN A 1 90 ? 15.230 -0.448 -0.568 1.00 81.00 90 ASN A O 1
ATOM 708 N N . SER A 1 91 ? 17.205 -1.462 -0.251 1.00 77.12 91 SER A N 1
ATOM 709 C CA . SER A 1 91 ? 18.020 -0.240 -0.273 1.00 77.12 91 SER A CA 1
ATOM 710 C C . SER A 1 91 ? 18.141 0.418 -1.653 1.00 77.12 91 SER A C 1
ATOM 712 O O . SER A 1 91 ? 18.639 1.538 -1.741 1.00 77.12 91 SER A O 1
ATOM 714 N N . LEU A 1 92 ? 17.689 -0.241 -2.727 1.00 81.38 92 LEU A N 1
ATOM 715 C CA . LEU A 1 92 ? 17.736 0.299 -4.091 1.00 81.38 92 LEU A CA 1
ATOM 716 C C . LEU A 1 92 ? 16.568 1.250 -4.393 1.00 81.38 92 LEU A C 1
ATOM 718 O O . LEU A 1 92 ? 16.627 1.991 -5.371 1.00 81.38 92 LEU A O 1
ATOM 722 N N . ASN A 1 93 ? 15.523 1.257 -3.559 1.00 82.88 93 ASN A N 1
ATOM 723 C CA . ASN A 1 93 ? 14.384 2.167 -3.682 1.00 82.88 93 ASN A CA 1
ATOM 724 C C . ASN A 1 93 ? 14.099 2.858 -2.339 1.00 82.88 93 ASN A C 1
ATOM 726 O O . ASN A 1 93 ? 13.172 2.498 -1.609 1.00 82.88 93 ASN A O 1
ATOM 730 N N . SER A 1 94 ? 14.898 3.882 -2.026 1.00 85.25 94 SER A N 1
ATOM 731 C CA . SER A 1 94 ? 14.812 4.637 -0.768 1.00 85.25 94 SER A CA 1
ATOM 732 C C . SER A 1 94 ? 13.424 5.236 -0.517 1.00 85.25 94 SER A C 1
ATOM 734 O O . SER A 1 94 ? 12.974 5.293 0.626 1.00 85.25 94 SER A O 1
ATOM 736 N N . SER A 1 95 ? 12.721 5.659 -1.573 1.00 84.19 95 SER A N 1
ATOM 737 C CA . SER A 1 95 ? 11.368 6.217 -1.460 1.00 84.19 95 SER A CA 1
ATOM 738 C C . SER A 1 95 ? 10.381 5.174 -0.943 1.00 84.19 95 SER A C 1
ATOM 740 O O . SER A 1 95 ? 9.708 5.409 0.060 1.00 84.19 95 SER A O 1
ATOM 742 N N . THR A 1 96 ? 10.345 3.990 -1.563 1.00 85.50 96 THR A N 1
ATOM 743 C CA . THR A 1 96 ? 9.523 2.871 -1.074 1.00 85.50 96 THR A CA 1
ATOM 744 C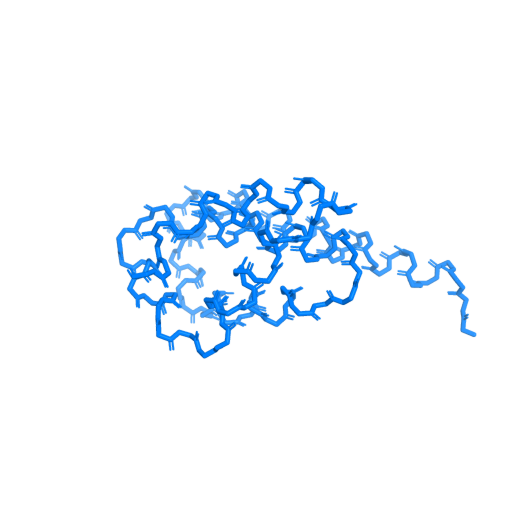 C . THR A 1 96 ? 9.928 2.460 0.334 1.00 85.50 96 THR A C 1
ATOM 746 O O . THR A 1 96 ? 9.068 2.259 1.195 1.00 85.50 96 THR A O 1
ATOM 749 N N . GLN A 1 97 ? 11.234 2.378 0.587 1.00 86.75 97 GLN A N 1
ATOM 750 C CA . GLN A 1 97 ? 11.776 1.979 1.877 1.00 86.75 97 GLN A CA 1
ATOM 751 C C . GLN A 1 97 ? 11.266 2.879 3.014 1.00 86.75 97 GLN A C 1
ATOM 753 O O . GLN A 1 97 ? 10.854 2.375 4.058 1.00 86.75 97 GLN A O 1
ATOM 758 N N . ILE A 1 98 ? 11.224 4.201 2.811 1.00 87.88 98 ILE A N 1
ATOM 759 C CA . ILE A 1 98 ? 10.716 5.154 3.809 1.00 87.88 98 ILE A CA 1
ATOM 760 C C . ILE A 1 98 ? 9.245 4.880 4.147 1.00 87.88 98 ILE A C 1
ATOM 762 O O . ILE A 1 98 ? 8.882 4.877 5.327 1.00 87.88 98 ILE A O 1
ATOM 766 N N . TYR A 1 99 ? 8.394 4.648 3.145 1.00 86.75 99 TYR A N 1
ATOM 767 C CA . TYR A 1 99 ? 6.975 4.361 3.381 1.00 86.75 99 TYR A CA 1
ATOM 768 C C . TYR A 1 99 ? 6.781 3.023 4.094 1.00 86.75 99 TYR A C 1
ATOM 770 O O . TYR A 1 99 ? 6.032 2.942 5.069 1.00 86.75 99 TYR A O 1
ATOM 778 N N . ALA A 1 100 ? 7.520 1.999 3.674 1.00 83.75 100 ALA A N 1
ATOM 779 C CA . ALA A 1 100 ? 7.481 0.683 4.290 1.00 83.75 100 ALA A CA 1
ATOM 780 C C . ALA A 1 100 ? 7.952 0.717 5.759 1.00 83.75 100 ALA A C 1
ATOM 782 O O . ALA A 1 100 ? 7.298 0.152 6.636 1.00 83.75 100 ALA A O 1
ATOM 783 N N . ILE A 1 101 ? 9.023 1.457 6.073 1.00 84.75 101 ILE A N 1
ATOM 784 C CA . ILE A 1 101 ? 9.519 1.608 7.452 1.00 84.75 101 ILE A CA 1
ATOM 785 C C . ILE A 1 101 ? 8.487 2.308 8.336 1.00 84.75 101 ILE A C 1
ATOM 787 O O . ILE A 1 101 ? 8.272 1.887 9.472 1.00 84.75 101 ILE A O 1
ATOM 791 N N . LYS A 1 102 ? 7.816 3.350 7.829 1.00 83.19 102 LYS A N 1
ATOM 792 C CA . LYS A 1 102 ? 6.742 4.030 8.572 1.00 83.19 102 LYS A CA 1
ATOM 793 C C . LYS A 1 102 ? 5.566 3.101 8.874 1.00 83.19 102 LYS A C 1
ATOM 795 O O . LYS A 1 102 ? 4.881 3.312 9.869 1.00 83.19 102 LYS A O 1
ATOM 800 N N . LEU A 1 103 ? 5.361 2.076 8.047 1.00 80.94 103 LEU A N 1
ATOM 801 C CA . LEU A 1 103 ? 4.348 1.041 8.236 1.00 80.94 103 LEU A CA 1
ATOM 802 C C . LEU A 1 103 ? 4.781 -0.081 9.191 1.00 80.94 103 LEU A C 1
ATOM 804 O O . LEU A 1 103 ? 3.923 -0.750 9.762 1.00 80.94 103 LEU A O 1
ATOM 808 N N . LYS A 1 104 ? 6.088 -0.271 9.411 1.00 71.50 104 LYS A N 1
ATOM 809 C CA . LYS A 1 104 ? 6.650 -1.358 10.230 1.00 71.50 104 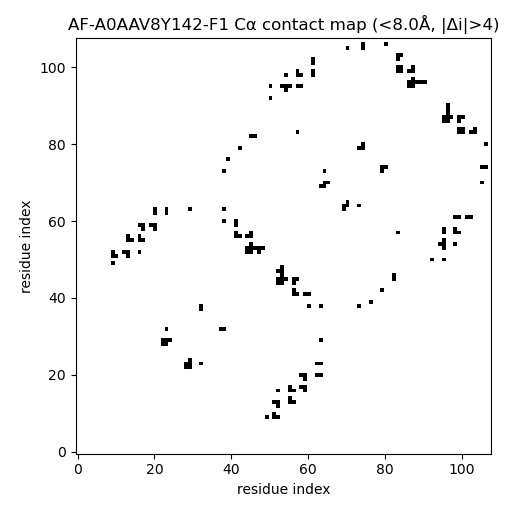LYS A CA 1
ATOM 810 C C . LYS A 1 104 ? 6.026 -1.495 11.631 1.00 71.50 104 LYS A C 1
ATOM 812 O O . LYS A 1 104 ? 5.745 -2.629 12.007 1.00 71.50 104 LYS A O 1
ATOM 817 N N . PRO A 1 105 ? 5.746 -0.421 12.401 1.00 66.50 105 PRO A N 1
ATOM 818 C CA . PRO A 1 105 ? 5.113 -0.548 13.719 1.00 66.50 105 PRO A CA 1
ATOM 819 C C . PRO A 1 105 ? 3.675 -1.086 13.692 1.00 66.50 105 PRO A C 1
ATOM 821 O O . PRO A 1 105 ? 3.096 -1.300 14.750 1.00 66.50 105 PRO A O 1
ATOM 824 N N . TYR A 1 106 ? 3.066 -1.231 12.513 1.00 65.88 106 TYR A N 1
ATOM 825 C CA . TYR A 1 106 ? 1.670 -1.646 12.349 1.00 65.88 106 TYR A CA 1
ATOM 826 C C . TYR A 1 106 ? 1.525 -3.098 11.873 1.00 65.88 106 TYR A C 1
ATOM 828 O O . TYR A 1 106 ? 0.405 -3.545 11.642 1.00 65.88 106 TYR A O 1
ATOM 836 N N . LEU A 1 107 ? 2.645 -3.806 11.695 1.00 59.09 107 LEU A N 1
ATOM 837 C CA . LEU A 1 107 ? 2.722 -5.140 11.089 1.00 59.09 107 LEU A CA 1
ATOM 838 C C . LEU A 1 107 ? 3.370 -6.187 12.014 1.00 59.09 107 LEU A C 1
ATOM 840 O O . LEU A 1 107 ? 3.634 -7.301 11.562 1.00 59.09 107 LEU A O 1
ATOM 844 N N . VAL A 1 108 ? 3.659 -5.814 13.268 1.00 52.16 108 VAL A N 1
ATOM 845 C CA . VAL A 1 108 ? 4.254 -6.661 14.319 1.00 52.16 108 VAL A CA 1
ATOM 846 C C . VAL A 1 108 ? 3.257 -6.833 15.453 1.00 52.16 108 VAL A C 1
ATOM 848 O O . VAL A 1 108 ? 2.631 -5.812 15.820 1.00 52.16 108 VAL A O 1
#

Mean predicted aligned error: 5.0 Å